Protein AF-K1T7Z0-F1 (afdb_monomer)

Seq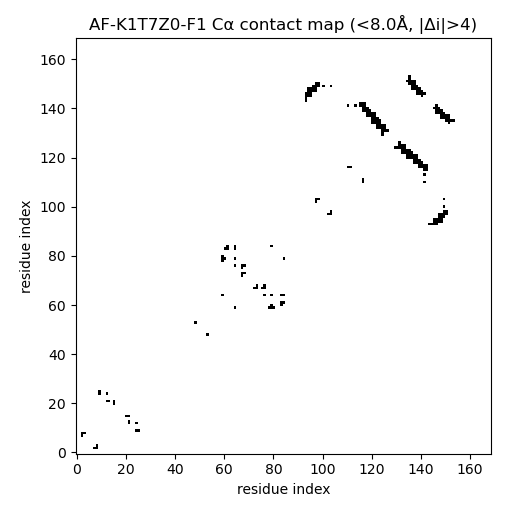uence (169 aa):
MEYGSLDNIYAHVEEISKKSIRESLIEHKDLADLSKTLATIKTDCELQLDYEQARAEGFYTPEAYTLCKRLEFKNLLGRFEKDAAANDSKIAESFRQIEDKKEFLQYLKKAQKQKEIGLWLITEPVDATTKKEELLGVALSVSDEETVFYALTHEKEPEGQLSLFAEAV

Solvent-accessible surface area (backbone atoms only — not comparable to full-atom values): 10659 Å² total; per-residue (Å²): 128,96,48,90,45,75,70,47,42,65,74,46,38,84,76,46,86,50,65,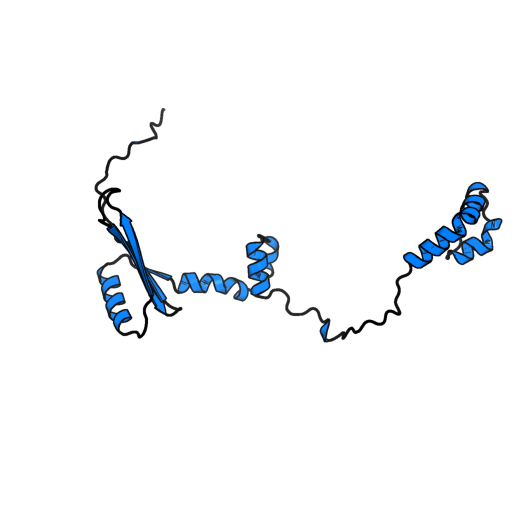72,58,37,53,50,51,63,75,42,41,70,57,52,54,50,49,50,56,71,70,48,81,80,83,85,65,95,68,97,73,57,70,80,79,65,55,92,69,79,81,63,41,53,69,55,49,54,51,35,59,77,69,62,40,66,82,60,58,76,72,42,56,72,72,54,60,44,67,65,48,55,62,61,71,22,48,43,81,43,81,52,68,68,58,49,55,52,48,53,62,57,52,69,76,48,97,65,73,49,78,45,77,43,65,45,70,76,42,102,86,48,97,48,67,42,73,46,27,41,38,41,28,54,62,99,64,36,33,42,34,36,61,52,83,70,83,69,73,85,78,68,83,78,75,88,70,82,81,87,128

InterPro domains:
  IPR020045 DNA polymerase I-like, H3TH domain [PF01367] (2-58)
  IPR036279 5'-3' exonuclease, C-terminal domain superfamily [SSF47807] (2-81)

Foldseek 3Di:
DVQPDLVSCVVCLVVPPDPVVSVVCVVCVVVVVVVCVVPDDDPPDPDPDDVVVVDDDDPQDLVVLVVCVVVVVVVCNVVHDPVSVCVVVQVVQQEDEDADPVVVVVVVVVLVVAPDKDKDWDWDDPDPPDPDIDTQWMWIDRPPRHIYIYGDDDPPPPPDDPPPDPDDD

pLDDT: mean 76.75, std 14.97, range [34.03, 94.06]

Radius of gyration: 37.67 Å; Cα contacts (8 Å, |Δi|>4): 129; chains: 1; bounding box: 70×57×94 Å

Nearest PDB structures (foldseek):
  7r0t-assembly1_A  TM=6.408E-01  e=7.835E-03  Thermus phage TSP4
  8efk-assembly1_A  TM=6.252E-01  e=2.498E-02  Lates calcarifer
  8ef9-assembly1_A  TM=6.415E-01  e=3.677E-02  Lates calcarifer
  9cay-assembly1_A  TM=6.518E-01  e=8.497E-02  Plasmodium falciparum 3D7
  8efc-assembly1_A  TM=6.235E-01  e=1.618E-01  Lates calcarifer

Organism: NCBI:txid408170

Mean predicted aligned error: 17.25 Å

Structure (mmCIF, N/CA/C/O backbone):
data_AF-K1T7Z0-F1
#
_entry.id   AF-K1T7Z0-F1
#
loop_
_atom_site.group_PDB
_atom_site.id
_atom_site.type_symbol
_atom_site.label_atom_id
_atom_site.label_alt_id
_atom_site.label_comp_id
_atom_site.label_asym_id
_atom_site.label_entity_id
_atom_site.label_seq_id
_atom_site.pdbx_PDB_ins_code
_atom_site.Cartn_x
_atom_site.Cartn_y
_atom_site.Cartn_z
_atom_site.occupancy
_atom_site.B_iso_or_equiv
_atom_site.auth_seq_id
_atom_site.auth_comp_id
_atom_site.auth_asym_id
_atom_site.auth_atom_id
_atom_site.pdbx_PDB_model_num
ATOM 1 N N . MET A 1 1 ? -12.035 -2.365 46.404 1.00 49.84 1 MET A N 1
ATOM 2 C CA . MET A 1 1 ? -13.320 -2.400 45.676 1.00 49.84 1 MET A CA 1
ATOM 3 C C . MET A 1 1 ? -14.349 -2.986 46.630 1.00 49.84 1 MET A C 1
ATOM 5 O O . MET A 1 1 ? -14.379 -4.197 46.764 1.00 49.84 1 MET A O 1
ATOM 9 N N . GLU A 1 2 ? -15.091 -2.159 47.372 1.00 64.00 2 GLU A N 1
ATOM 10 C CA . GLU A 1 2 ? -15.961 -2.642 48.469 1.00 64.00 2 GLU A CA 1
ATOM 11 C C . GLU A 1 2 ? -17.268 -3.291 47.991 1.00 64.00 2 GLU A C 1
ATOM 13 O O . GLU A 1 2 ? -17.796 -4.143 48.690 1.00 64.00 2 GLU A O 1
ATOM 18 N N . TYR A 1 3 ? -17.754 -2.969 46.784 1.00 68.94 3 TYR A N 1
ATOM 19 C CA . TYR A 1 3 ? -19.088 -3.404 46.344 1.00 68.94 3 TYR A CA 1
ATOM 20 C C . TYR A 1 3 ? -19.119 -4.211 45.036 1.00 68.94 3 TYR A C 1
ATOM 22 O O . TYR A 1 3 ? -20.147 -4.786 44.730 1.00 68.94 3 TYR A O 1
ATOM 30 N N . GLY A 1 4 ? -18.024 -4.352 44.283 1.00 75.69 4 GLY A N 1
ATOM 31 C CA . GLY A 1 4 ? -17.881 -5.350 43.199 1.00 75.69 4 GLY A CA 1
ATOM 32 C C . GLY A 1 4 ? -18.734 -5.184 41.922 1.00 75.69 4 GLY A C 1
ATOM 33 O O . GLY A 1 4 ? -18.216 -5.424 40.835 1.00 75.69 4 GLY A O 1
ATOM 34 N N . SER A 1 5 ? -19.996 -4.758 42.004 1.00 82.00 5 SER A N 1
ATOM 35 C CA . SER A 1 5 ? -20.899 -4.541 40.866 1.00 82.00 5 SER A CA 1
ATOM 36 C C . SER A 1 5 ? -21.811 -3.335 41.096 1.00 82.00 5 SER A C 1
ATOM 38 O O . SER A 1 5 ? -22.063 -2.941 42.235 1.00 82.00 5 SER A O 1
ATOM 40 N N . LEU A 1 6 ? -22.329 -2.758 40.006 1.00 84.00 6 LEU A N 1
ATOM 41 C CA . LEU A 1 6 ? -23.270 -1.635 40.075 1.00 84.00 6 LEU A CA 1
ATOM 42 C C . LEU A 1 6 ? -24.533 -2.005 40.872 1.00 84.00 6 LEU A C 1
ATOM 44 O O . LEU A 1 6 ? -24.996 -1.233 41.704 1.00 84.00 6 LEU A O 1
ATOM 48 N N . ASP A 1 7 ? -25.026 -3.230 40.689 1.00 83.69 7 ASP A N 1
ATOM 49 C CA . ASP A 1 7 ? -26.237 -3.718 41.354 1.00 83.69 7 ASP A CA 1
ATOM 50 C C . ASP A 1 7 ? -26.025 -3.848 42.873 1.00 83.69 7 ASP A C 1
ATOM 52 O O . ASP A 1 7 ? -26.903 -3.510 43.666 1.00 83.69 7 ASP A O 1
ATOM 56 N N . ASN A 1 8 ? -24.828 -4.266 43.295 1.00 85.50 8 ASN A N 1
ATOM 57 C CA . ASN A 1 8 ? -24.493 -4.412 44.708 1.00 85.50 8 ASN A CA 1
ATOM 58 C C . ASN A 1 8 ? -24.217 -3.063 45.401 1.00 85.50 8 ASN A C 1
ATOM 60 O O . ASN A 1 8 ? -24.501 -2.924 46.591 1.00 85.50 8 ASN A O 1
ATOM 64 N N . ILE A 1 9 ? -23.733 -2.056 44.659 1.00 86.88 9 ILE A N 1
ATOM 65 C CA . ILE A 1 9 ? -23.650 -0.662 45.134 1.00 86.88 9 ILE A CA 1
ATOM 66 C C . ILE A 1 9 ? -25.051 -0.133 45.446 1.00 86.88 9 ILE A C 1
ATOM 68 O O . ILE A 1 9 ? -25.254 0.477 46.493 1.00 86.88 9 ILE A O 1
ATOM 72 N N . TYR A 1 10 ? -26.023 -0.387 44.567 1.00 85.56 10 TYR A N 1
ATOM 73 C CA . TYR A 1 10 ? -27.402 0.040 44.795 1.00 85.56 10 TYR A CA 1
ATOM 74 C C . TYR A 1 10 ? -28.100 -0.741 45.916 1.00 85.56 10 TYR A C 1
ATOM 76 O O . TYR A 1 10 ? -28.915 -0.156 46.625 1.00 85.56 10 TYR A O 1
ATOM 84 N N . ALA A 1 11 ? -27.759 -2.018 46.125 1.00 85.75 11 ALA A N 1
ATOM 85 C CA . ALA A 1 11 ? -28.293 -2.827 47.225 1.00 85.75 11 ALA A CA 1
ATOM 86 C C . ALA A 1 11 ? -27.844 -2.342 48.619 1.00 85.75 11 ALA A C 1
ATOM 88 O O . ALA A 1 11 ? -28.620 -2.429 49.565 1.00 85.75 11 ALA A O 1
ATOM 89 N N . HIS A 1 12 ? -26.630 -1.789 48.735 1.00 86.19 12 HIS A N 1
ATOM 90 C CA . HIS A 1 12 ? -26.052 -1.289 49.995 1.00 86.19 12 HIS A CA 1
ATOM 91 C C . HIS A 1 12 ? -25.912 0.241 50.011 1.00 86.19 12 HIS A C 1
ATOM 93 O O . HIS A 1 12 ? -25.125 0.804 50.772 1.00 86.19 12 HIS A O 1
ATOM 99 N N . VAL A 1 13 ? -26.671 0.947 49.165 1.00 83.31 13 VAL A N 1
ATOM 100 C CA . VAL A 1 13 ? -26.522 2.399 48.974 1.00 83.31 13 VAL A CA 1
ATOM 101 C C . VAL A 1 13 ? -26.761 3.191 50.269 1.00 83.31 13 VAL A C 1
ATOM 103 O O . VAL A 1 13 ? -26.201 4.272 50.451 1.00 83.31 13 VAL A O 1
ATOM 106 N N . GLU A 1 14 ? -27.552 2.645 51.199 1.00 83.94 14 GLU A N 1
ATOM 107 C CA . GLU A 1 14 ? -27.817 3.247 52.510 1.00 83.94 14 GLU A CA 1
ATOM 108 C C . GLU A 1 14 ? -26.624 3.164 53.474 1.00 83.94 14 GLU A C 1
ATOM 110 O O . GLU A 1 14 ? -26.421 4.094 54.260 1.00 83.94 14 GLU A O 1
ATOM 115 N N . GLU A 1 15 ? -25.784 2.132 53.353 1.00 84.31 15 GLU A N 1
ATOM 116 C CA . GLU A 1 15 ? -24.588 1.902 54.181 1.00 84.31 15 GLU A CA 1
ATOM 117 C C . GLU A 1 15 ? -23.422 2.839 53.809 1.00 84.31 15 GLU A C 1
ATOM 119 O O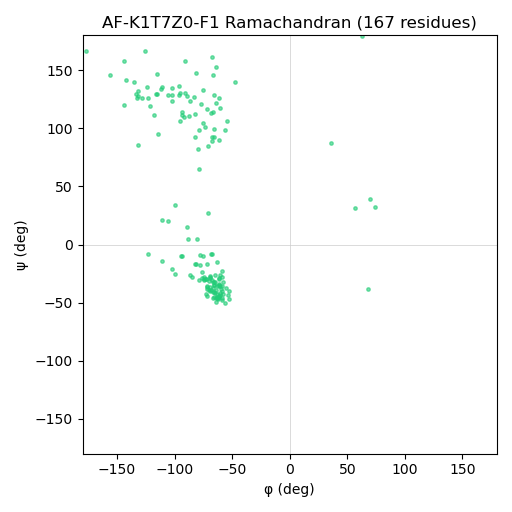 . GLU A 1 15 ? -22.434 2.960 54.538 1.00 84.31 15 GLU A O 1
ATOM 124 N N . ILE A 1 16 ? -23.551 3.576 52.698 1.00 84.00 16 ILE A N 1
ATOM 125 C CA . ILE A 1 16 ? -22.564 4.558 52.249 1.00 84.00 16 ILE A CA 1
ATOM 126 C C . ILE A 1 16 ? -22.504 5.730 53.240 1.00 84.00 16 ILE A C 1
ATOM 128 O O . ILE A 1 16 ? -23.429 6.536 53.374 1.00 84.00 16 ILE A O 1
ATOM 132 N N . SER A 1 17 ? -21.355 5.866 53.906 1.00 82.25 17 SER A N 1
ATOM 133 C CA . SER A 1 17 ? -21.118 6.838 54.985 1.00 82.25 17 SER A CA 1
ATOM 134 C C . SER A 1 17 ? -21.267 8.309 54.566 1.00 82.25 17 SER A C 1
ATOM 136 O O . SER A 1 17 ? -21.643 9.156 55.379 1.00 82.25 17 SER A O 1
ATOM 138 N N . LYS A 1 18 ? -21.004 8.643 53.295 1.00 88.44 18 LYS A N 1
ATOM 139 C CA . LYS A 1 18 ? -21.091 10.016 52.770 1.00 88.44 18 LYS A CA 1
ATOM 140 C C . LYS A 1 18 ? -22.461 10.297 52.149 1.00 88.44 18 LYS A C 1
ATOM 142 O O . LYS A 1 18 ? -22.756 9.833 51.049 1.00 88.44 18 LYS A O 1
ATOM 147 N N . LYS A 1 19 ? -23.245 11.166 52.799 1.00 87.81 19 LYS A N 1
ATOM 148 C CA . LYS A 1 19 ? -24.595 11.573 52.360 1.00 87.81 19 LYS A CA 1
ATOM 149 C C . LYS A 1 19 ? 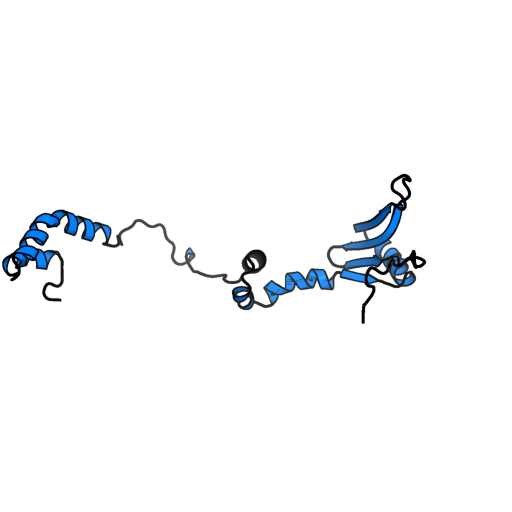-24.655 12.078 50.908 1.00 87.81 19 LYS A C 1
ATOM 151 O O . LYS A 1 19 ? -25.492 11.603 50.155 1.00 87.81 19 LYS A O 1
ATOM 156 N N . SER A 1 20 ? -23.736 12.961 50.509 1.00 87.94 20 SER A N 1
ATOM 157 C CA . SER A 1 20 ? -23.688 13.516 49.143 1.00 87.94 20 SER A CA 1
ATOM 158 C C . SER A 1 20 ? -23.470 12.447 48.061 1.00 87.94 20 SER A C 1
ATOM 160 O O . SER A 1 20 ? -24.034 12.557 46.978 1.00 87.94 20 SER A O 1
ATOM 162 N N . ILE A 1 21 ? -22.694 11.397 48.354 1.00 85.06 21 ILE A N 1
ATOM 163 C CA . ILE A 1 21 ? -22.451 10.302 47.402 1.00 85.06 21 ILE A CA 1
ATOM 164 C C . ILE A 1 21 ? -23.704 9.436 47.271 1.00 85.06 21 ILE A C 1
ATOM 166 O O . ILE A 1 21 ? -24.091 9.087 46.161 1.00 85.06 21 ILE A O 1
ATOM 170 N N . ARG A 1 22 ? -24.366 9.129 48.393 1.00 86.94 22 ARG A N 1
ATOM 171 C CA . ARG A 1 22 ? -25.626 8.378 48.403 1.00 86.94 22 ARG A CA 1
ATOM 172 C C . ARG A 1 22 ? -26.719 9.087 47.598 1.00 86.94 22 ARG A C 1
ATOM 174 O O . ARG A 1 22 ? -27.349 8.451 46.765 1.00 86.94 22 ARG A O 1
ATOM 181 N N . GLU A 1 23 ? -26.914 10.388 47.812 1.00 88.81 23 GLU A N 1
ATOM 182 C CA . GLU A 1 23 ? -27.911 11.182 47.075 1.00 88.81 23 GLU A CA 1
ATOM 183 C C . GLU A 1 23 ? -27.618 11.204 45.568 1.00 88.81 23 GLU A C 1
ATOM 185 O O . GLU A 1 23 ? -28.509 10.915 44.777 1.00 88.81 23 GLU A O 1
ATOM 190 N N . SER A 1 24 ? -26.359 11.427 45.175 1.00 89.44 24 SER A N 1
ATOM 191 C CA . SER A 1 24 ? -25.953 11.433 43.763 1.00 89.44 24 SER A CA 1
ATOM 192 C C . SER A 1 24 ? -26.122 10.069 43.080 1.00 89.44 24 SER A C 1
ATOM 194 O O . SER A 1 24 ? -26.569 10.002 41.936 1.00 89.44 24 SER A O 1
ATOM 196 N N . LEU A 1 25 ? -25.813 8.968 43.777 1.00 86.56 25 LEU A N 1
ATOM 197 C CA . LEU A 1 25 ? -26.025 7.617 43.248 1.00 86.56 25 LEU A CA 1
ATOM 198 C C . LEU A 1 25 ? -27.509 7.338 43.005 1.00 86.56 25 LEU A C 1
ATOM 200 O O . LEU A 1 25 ? -27.852 6.771 41.969 1.00 86.56 25 LEU A O 1
ATOM 204 N N . ILE A 1 26 ? -28.372 7.745 43.939 1.00 87.12 26 ILE A N 1
ATOM 205 C CA . ILE A 1 26 ? -29.826 7.585 43.827 1.00 87.12 26 ILE A CA 1
ATOM 206 C C . ILE A 1 26 ? -30.373 8.439 42.676 1.00 87.12 26 ILE A C 1
ATOM 208 O O . ILE A 1 26 ? -31.148 7.935 41.868 1.00 87.12 26 ILE A O 1
ATOM 212 N N . GLU A 1 27 ? -29.946 9.699 42.570 1.00 92.62 27 GLU A N 1
ATOM 213 C CA . GLU A 1 27 ? -30.404 10.639 41.538 1.00 92.62 27 GLU A CA 1
ATOM 214 C C . GLU A 1 27 ? -29.983 10.221 40.119 1.00 92.62 27 GLU A C 1
ATOM 216 O O . GLU A 1 27 ? -30.734 10.417 39.165 1.00 92.62 27 GLU A O 1
ATOM 221 N N . HIS A 1 28 ? -28.804 9.614 39.960 1.00 91.12 28 HIS A N 1
ATOM 222 C CA . HIS A 1 28 ? -28.253 9.241 38.651 1.00 91.12 28 HIS A CA 1
ATOM 223 C C . HIS A 1 28 ? -28.323 7.743 38.346 1.00 91.12 28 HIS A C 1
ATOM 225 O O . HIS A 1 28 ? -27.591 7.258 37.480 1.00 91.12 28 HIS A O 1
ATOM 231 N N . LYS A 1 29 ? -29.200 7.003 39.029 1.00 88.81 29 LYS A N 1
ATOM 232 C CA . LYS A 1 29 ? -29.339 5.556 38.837 1.00 88.81 29 LYS A CA 1
ATOM 233 C C . LYS A 1 29 ? -29.635 5.166 37.391 1.00 88.81 29 LYS A C 1
ATOM 235 O O . LYS A 1 29 ? -28.894 4.373 36.817 1.00 88.81 29 LYS A O 1
ATOM 240 N N . ASP A 1 30 ? -30.630 5.796 36.776 1.00 90.19 30 ASP A N 1
ATOM 241 C CA . ASP A 1 30 ? -31.024 5.491 35.395 1.00 90.19 30 ASP A CA 1
ATOM 242 C C . ASP A 1 30 ? -29.881 5.757 34.399 1.00 90.19 30 ASP A C 1
ATOM 244 O O . ASP A 1 30 ? -29.681 5.017 33.435 1.00 90.19 30 ASP A O 1
ATOM 248 N N . LEU A 1 31 ? -29.083 6.798 34.658 1.00 91.50 31 LEU A N 1
ATOM 249 C CA . LEU A 1 31 ? -27.916 7.133 33.844 1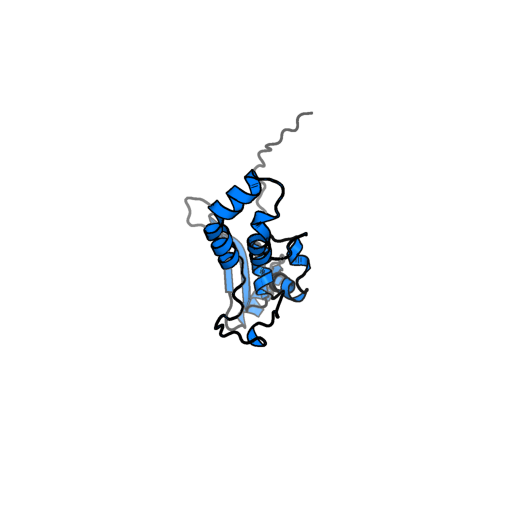.00 91.50 31 LEU A CA 1
ATOM 250 C C . LEU A 1 31 ? -26.795 6.101 34.017 1.00 91.50 31 LEU A C 1
ATOM 252 O O . LEU A 1 31 ? -26.135 5.740 33.042 1.00 91.50 31 LEU A O 1
ATOM 256 N N . ALA A 1 32 ? -26.582 5.612 35.239 1.00 89.25 32 ALA A N 1
ATOM 257 C CA . ALA A 1 32 ? -25.612 4.562 35.519 1.00 89.25 32 ALA A CA 1
ATOM 258 C C . ALA A 1 32 ? -26.014 3.231 34.857 1.00 89.25 32 ALA A C 1
ATOM 260 O O . ALA A 1 32 ? -25.161 2.570 34.259 1.00 89.25 32 ALA A O 1
ATOM 261 N N . ASP A 1 33 ? -27.301 2.882 34.878 1.00 90.00 33 ASP A N 1
ATOM 262 C CA . ASP A 1 33 ? -27.841 1.680 34.231 1.00 90.00 33 ASP A CA 1
ATOM 263 C C . ASP A 1 33 ? -27.738 1.758 32.695 1.00 90.00 33 ASP A C 1
ATOM 265 O O . ASP A 1 33 ? -27.322 0.798 32.032 1.00 90.00 33 ASP A O 1
ATOM 269 N N . LEU A 1 34 ? -28.025 2.927 32.112 1.00 92.25 34 LEU A N 1
ATOM 270 C CA . LEU A 1 34 ? -27.812 3.178 30.684 1.00 92.25 34 LEU A CA 1
ATOM 271 C C . LEU A 1 34 ? -26.326 3.092 30.313 1.00 92.25 34 LEU A C 1
ATOM 273 O O . LEU A 1 34 ? -25.969 2.446 29.327 1.00 92.25 34 LEU A O 1
ATOM 277 N N . SER A 1 35 ? -25.452 3.704 31.113 1.00 92.69 35 SER A N 1
ATOM 278 C CA . SER A 1 35 ? -24.000 3.663 30.911 1.00 92.69 35 SER A CA 1
ATOM 279 C C . SER A 1 35 ? -23.466 2.227 30.965 1.00 92.69 35 SER A C 1
ATOM 281 O O . SER A 1 35 ? -22.696 1.820 30.093 1.00 92.69 35 SER A O 1
ATOM 283 N N . LYS A 1 36 ? -23.957 1.412 31.911 1.00 91.12 36 LYS A N 1
ATOM 284 C CA . LYS A 1 36 ? -23.666 -0.029 31.991 1.00 91.12 36 LYS A CA 1
ATOM 285 C C . LYS A 1 36 ? -24.094 -0.742 30.714 1.00 91.12 36 LYS A C 1
ATOM 287 O O . LYS A 1 36 ? -23.313 -1.511 30.164 1.00 91.12 36 LYS A O 1
ATOM 292 N N . THR A 1 37 ? -25.294 -0.462 30.214 1.00 91.81 37 THR A N 1
ATOM 293 C CA . THR A 1 37 ? -25.807 -1.080 28.983 1.00 91.81 37 THR A CA 1
ATOM 294 C C . THR A 1 37 ? -24.941 -0.734 27.770 1.00 91.81 37 THR A C 1
ATOM 296 O O . THR A 1 37 ? -24.564 -1.628 27.021 1.00 91.81 37 THR A O 1
ATOM 299 N N . LEU A 1 38 ? -24.567 0.536 27.598 1.00 93.38 38 LEU A N 1
ATOM 300 C CA . LEU A 1 38 ? -23.753 0.998 26.466 1.00 93.38 38 LEU A CA 1
ATOM 301 C C . LEU A 1 38 ? -22.308 0.489 26.510 1.00 93.38 38 LEU A C 1
ATOM 303 O O . LEU A 1 38 ? -21.724 0.193 25.471 1.00 93.38 38 LEU A O 1
ATOM 307 N N . ALA A 1 39 ? -21.726 0.398 27.705 1.00 93.31 39 ALA A N 1
ATOM 308 C CA . ALA A 1 39 ? -20.379 -0.127 27.891 1.00 93.31 39 ALA A CA 1
ATOM 309 C C . ALA A 1 39 ? -20.325 -1.663 27.829 1.00 93.31 39 ALA A C 1
ATOM 311 O O . ALA A 1 39 ? -19.246 -2.234 27.661 1.00 93.31 39 ALA A O 1
ATOM 312 N N . THR A 1 40 ? -21.466 -2.345 27.979 1.00 93.12 40 THR A N 1
ATOM 313 C CA . THR A 1 40 ? -21.526 -3.805 27.895 1.00 93.12 40 THR A CA 1
ATOM 314 C C . THR A 1 40 ? -21.343 -4.234 26.446 1.00 93.12 40 THR A C 1
ATOM 316 O O . THR A 1 40 ? -22.155 -3.934 25.574 1.00 93.12 40 THR A O 1
ATOM 319 N N . ILE A 1 41 ? -20.260 -4.967 26.189 1.00 94.06 41 ILE A N 1
ATOM 320 C CA . ILE A 1 41 ? -19.993 -5.541 24.872 1.00 94.06 41 ILE A CA 1
ATOM 321 C C . ILE A 1 41 ? -21.097 -6.548 24.552 1.00 94.06 41 ILE A C 1
ATOM 323 O O . ILE A 1 41 ? -21.287 -7.526 25.276 1.00 94.06 41 ILE A O 1
ATOM 327 N N . LYS A 1 42 ? -21.797 -6.326 23.439 1.00 90.56 42 LYS A N 1
ATOM 328 C CA . LYS A 1 42 ? -22.774 -7.273 22.910 1.00 90.56 42 LYS A CA 1
ATOM 329 C C . LYS A 1 42 ? -22.049 -8.448 22.245 1.00 90.56 42 LYS A C 1
ATOM 331 O O . LYS A 1 42 ? -21.496 -8.300 21.156 1.00 90.56 42 LYS A O 1
ATOM 336 N N . THR A 1 43 ? -22.017 -9.597 22.917 1.00 90.50 43 THR A N 1
ATOM 337 C CA . THR A 1 43 ? -21.319 -10.813 22.454 1.00 90.50 43 THR A CA 1
ATOM 338 C C . THR A 1 43 ? -22.219 -11.785 21.688 1.00 90.50 43 THR A C 1
ATOM 340 O O . THR A 1 43 ? -21.715 -12.713 21.064 1.00 90.50 43 THR A O 1
ATOM 343 N N . ASP A 1 44 ? -23.531 -11.564 21.693 1.00 88.56 44 ASP A N 1
ATOM 344 C CA . ASP A 1 44 ? -24.571 -12.382 21.056 1.00 88.56 44 ASP A CA 1
ATOM 345 C C . ASP A 1 44 ? -25.037 -11.797 19.708 1.00 88.56 44 ASP A C 1
ATOM 347 O O . ASP A 1 44 ? -26.205 -11.872 19.328 1.00 88.56 44 ASP A O 1
ATOM 351 N N . CYS A 1 45 ? -24.124 -11.165 18.973 1.00 86.44 45 CYS A N 1
ATOM 352 C CA . CYS A 1 45 ? -24.417 -10.622 17.652 1.00 86.44 45 CYS A CA 1
ATOM 353 C C . CYS A 1 45 ? -24.505 -11.739 16.602 1.00 86.44 45 CYS A C 1
ATOM 355 O O . CYS A 1 45 ? -23.601 -12.565 16.490 1.00 86.44 45 CYS A O 1
ATOM 357 N N . GLU A 1 46 ? -25.549 -11.713 15.770 1.00 87.75 46 GLU A N 1
ATOM 358 C CA . GLU A 1 46 ? -25.656 -12.560 14.578 1.00 87.75 46 GLU A CA 1
ATOM 359 C C . GLU A 1 46 ? -24.660 -12.079 13.509 1.00 87.75 46 GLU A C 1
ATOM 361 O O . GLU A 1 46 ? -24.980 -11.270 12.638 1.00 87.75 46 GLU A O 1
ATOM 366 N N . LEU A 1 47 ? -23.412 -12.539 13.609 1.00 83.75 47 LEU A N 1
ATOM 367 C CA . LEU A 1 47 ? -22.351 -12.257 12.647 1.00 83.75 47 LEU A CA 1
ATOM 368 C C . LEU A 1 47 ? -22.148 -13.468 11.737 1.00 83.75 47 LEU A C 1
ATOM 370 O O . LEU A 1 47 ? -21.842 -14.565 12.199 1.00 83.75 47 LEU A O 1
ATOM 374 N N . GLN A 1 48 ? -22.265 -13.257 10.428 1.00 84.81 48 GLN A N 1
ATOM 375 C CA . GLN A 1 48 ? -21.816 -14.230 9.435 1.00 84.81 48 GLN A CA 1
ATOM 376 C C . GLN A 1 48 ? -20.300 -14.093 9.276 1.00 84.81 48 GLN A C 1
ATOM 378 O O . GLN A 1 48 ? -19.822 -13.384 8.393 1.00 84.81 48 GLN A O 1
ATOM 383 N N . LEU A 1 49 ? -19.545 -14.716 10.181 1.00 82.12 49 LEU A N 1
ATOM 384 C CA . LEU A 1 49 ? -18.086 -14.720 10.150 1.00 82.12 49 LEU A CA 1
ATOM 385 C C . LEU A 1 49 ? -17.574 -16.156 10.076 1.00 82.12 49 LEU A C 1
ATOM 387 O O . LEU A 1 49 ? -17.819 -16.965 10.967 1.00 82.12 49 LEU A O 1
ATOM 391 N N . ASP A 1 50 ? -16.849 -16.451 9.003 1.00 87.44 50 ASP A N 1
ATOM 392 C CA . ASP A 1 50 ? -16.088 -17.684 8.857 1.00 87.44 50 ASP A CA 1
ATOM 393 C C . ASP A 1 50 ? -14.654 -17.427 9.336 1.00 87.44 50 ASP A C 1
ATOM 395 O O . ASP A 1 50 ? -13.920 -16.633 8.745 1.00 87.44 50 ASP A O 1
ATOM 399 N N . TYR A 1 51 ? -14.263 -18.076 10.434 1.00 85.12 51 TYR A N 1
ATOM 400 C CA . TYR A 1 51 ? -12.937 -17.914 11.030 1.00 85.12 51 TYR A CA 1
ATOM 401 C C . TYR A 1 51 ? -11.803 -18.339 10.096 1.00 85.12 51 TYR A C 1
ATOM 403 O O . TYR A 1 51 ? -10.717 -17.767 10.176 1.00 85.12 51 TYR A O 1
ATOM 411 N N . GLU A 1 52 ? -12.041 -19.305 9.207 1.00 86.44 52 GLU A N 1
ATOM 412 C CA . GLU A 1 52 ? -11.033 -19.742 8.241 1.00 86.44 52 GLU A CA 1
ATOM 413 C C . GLU A 1 52 ? -10.824 -18.679 7.157 1.00 86.44 52 GLU A C 1
ATOM 415 O O . GLU A 1 52 ? -9.690 -18.411 6.769 1.00 86.44 52 GLU A O 1
ATOM 420 N N . GLN A 1 53 ? -11.894 -17.997 6.737 1.00 83.69 53 GLN A N 1
ATOM 421 C CA . GLN A 1 53 ? -11.803 -16.872 5.796 1.00 83.69 53 GLN A CA 1
ATOM 422 C C . GLN A 1 53 ? -11.257 -15.596 6.445 1.00 83.69 53 GLN A C 1
ATOM 424 O O . GLN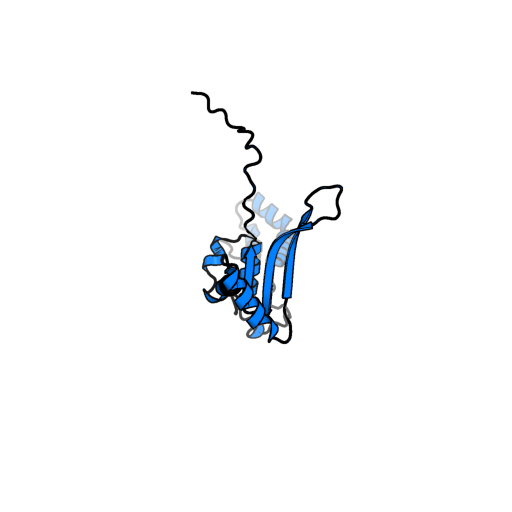 A 1 53 ? -10.654 -14.768 5.769 1.00 83.69 53 GLN A O 1
ATOM 429 N N . ALA A 1 54 ? -11.454 -15.427 7.752 1.00 86.56 54 ALA A N 1
ATOM 430 C CA . ALA A 1 54 ? -10.948 -14.286 8.510 1.00 86.56 54 ALA A CA 1
ATOM 431 C C . ALA A 1 54 ? -9.467 -14.425 8.910 1.00 86.56 54 ALA A C 1
ATOM 433 O O . ALA A 1 54 ? -8.948 -13.575 9.641 1.00 86.56 54 ALA A O 1
ATOM 434 N N . ARG A 1 55 ? -8.772 -15.483 8.467 1.00 88.31 55 ARG A N 1
ATOM 435 C CA . ARG A 1 55 ? -7.343 -15.650 8.733 1.00 88.31 55 ARG A CA 1
ATOM 436 C C . ARG A 1 55 ? -6.552 -14.506 8.118 1.00 88.31 55 ARG A C 1
ATOM 438 O O . ARG A 1 55 ? -6.641 -14.211 6.9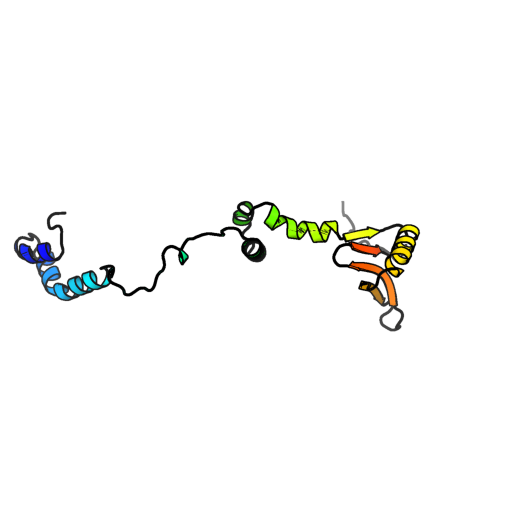30 1.00 88.31 55 ARG A O 1
ATOM 445 N N . ALA A 1 56 ? -5.752 -13.864 8.959 1.00 84.94 56 ALA A N 1
ATOM 446 C CA . ALA A 1 56 ? -4.894 -12.781 8.531 1.00 84.94 56 ALA A CA 1
ATOM 447 C C . ALA A 1 56 ? -3.610 -13.374 7.927 1.00 84.94 56 ALA A C 1
ATOM 449 O O . ALA A 1 56 ? -2.659 -13.693 8.641 1.00 84.94 56 ALA A O 1
ATOM 450 N N . GLU A 1 57 ? -3.622 -13.568 6.612 1.00 84.00 57 GLU A N 1
ATOM 451 C CA . GLU A 1 57 ? -2.523 -14.132 5.823 1.00 84.00 57 GLU A CA 1
ATOM 452 C C . GLU A 1 57 ? -2.145 -13.183 4.672 1.00 84.00 57 GLU A C 1
ATOM 454 O O . GLU A 1 57 ? -2.862 -12.229 4.370 1.00 84.00 57 GLU A O 1
ATOM 459 N N . GLY A 1 58 ? -0.996 -13.419 4.029 1.00 81.12 58 GLY A N 1
ATOM 460 C CA . GLY A 1 58 ? -0.580 -12.634 2.859 1.00 81.12 58 GLY A CA 1
ATOM 461 C C . GLY A 1 58 ? -0.091 -11.219 3.181 1.00 81.12 58 GLY A C 1
ATOM 462 O O . GLY A 1 58 ? -0.272 -10.298 2.391 1.00 81.12 58 GLY A O 1
ATOM 463 N N . PHE A 1 59 ? 0.532 -11.011 4.341 1.00 78.81 59 PHE A N 1
ATOM 464 C CA . PHE A 1 59 ? 1.213 -9.748 4.616 1.00 78.81 59 PHE A CA 1
ATOM 465 C C . PHE A 1 59 ? 2.431 -9.585 3.699 1.00 78.81 59 PHE A C 1
ATOM 467 O O . PHE A 1 59 ? 3.120 -10.554 3.400 1.00 78.81 59 PHE A O 1
ATOM 474 N N . TYR A 1 60 ? 2.725 -8.343 3.311 1.00 84.06 60 TYR A N 1
ATOM 475 C CA . TYR A 1 60 ? 3.903 -7.982 2.513 1.00 84.06 60 TYR A CA 1
ATOM 476 C C . TYR A 1 60 ? 3.893 -8.453 1.049 1.00 84.06 60 TYR A C 1
ATOM 478 O O . TYR A 1 60 ? 4.931 -8.809 0.495 1.00 84.06 60 TYR A O 1
ATOM 486 N N . THR A 1 61 ? 2.732 -8.390 0.393 1.00 85.81 61 THR A N 1
ATOM 487 C CA . THR A 1 61 ? 2.628 -8.641 -1.051 1.00 85.81 61 THR A CA 1
ATOM 488 C C . THR A 1 61 ? 3.326 -7.556 -1.891 1.00 85.81 61 THR A C 1
ATOM 490 O O . THR A 1 61 ? 3.538 -6.433 -1.407 1.00 85.81 61 THR A O 1
ATOM 493 N N . PRO A 1 62 ? 3.650 -7.831 -3.170 1.00 83.38 62 PRO A N 1
ATOM 494 C CA . PRO A 1 62 ? 4.184 -6.824 -4.089 1.00 83.38 62 PRO A CA 1
ATOM 495 C C . PRO A 1 62 ? 3.287 -5.584 -4.225 1.00 83.38 62 PRO A C 1
ATOM 497 O O . PRO A 1 62 ? 3.784 -4.459 -4.257 1.00 83.38 62 PRO A O 1
ATOM 500 N N . GLU A 1 63 ? 1.964 -5.753 -4.227 1.00 83.94 63 GLU A N 1
ATOM 501 C CA . GLU A 1 63 ? 1.001 -4.646 -4.311 1.00 83.94 63 GLU A CA 1
ATOM 502 C C . GLU A 1 63 ? 1.077 -3.749 -3.071 1.00 83.94 63 GLU A C 1
ATOM 504 O O . GLU A 1 63 ? 1.076 -2.516 -3.171 1.00 83.94 63 GLU A O 1
ATOM 509 N N . ALA A 1 64 ? 1.199 -4.362 -1.890 1.00 87.31 64 ALA A N 1
ATOM 510 C CA . ALA A 1 64 ? 1.388 -3.641 -0.641 1.00 87.31 64 ALA A CA 1
ATOM 511 C C . ALA A 1 64 ? 2.742 -2.906 -0.611 1.00 87.31 64 ALA A C 1
ATOM 513 O O . ALA A 1 64 ? 2.808 -1.787 -0.090 1.00 87.31 64 ALA A O 1
ATOM 514 N N . TYR A 1 65 ? 3.795 -3.470 -1.215 1.00 86.38 65 TYR A N 1
ATOM 515 C CA . TYR A 1 65 ? 5.101 -2.813 -1.345 1.00 86.38 65 TYR A CA 1
ATOM 516 C C . TYR A 1 65 ? 5.000 -1.553 -2.206 1.00 86.38 65 TYR A C 1
ATOM 518 O O . TYR A 1 65 ? 5.417 -0.474 -1.776 1.00 86.38 65 TYR A O 1
ATOM 526 N N . THR A 1 66 ? 4.381 -1.655 -3.386 1.00 85.12 66 THR A N 1
ATOM 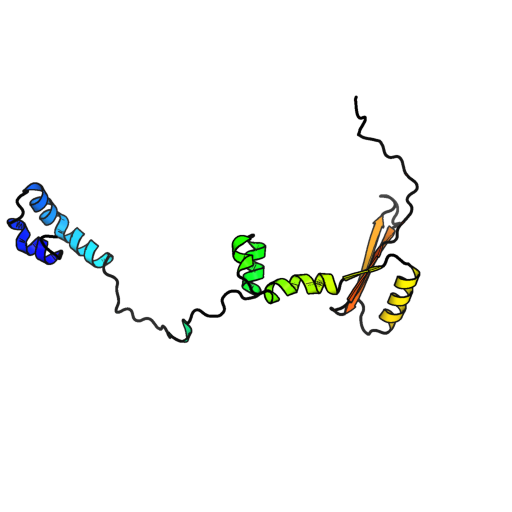527 C CA . THR A 1 66 ? 4.163 -0.511 -4.283 1.00 85.12 66 THR A CA 1
ATOM 528 C C . THR A 1 66 ? 3.368 0.595 -3.593 1.00 85.12 66 THR A C 1
ATOM 530 O O . THR A 1 66 ? 3.724 1.773 -3.699 1.00 85.12 66 THR A O 1
ATOM 533 N N . LEU A 1 67 ? 2.326 0.237 -2.836 1.00 87.69 67 LEU A N 1
ATOM 534 C CA . LEU A 1 67 ? 1.541 1.205 -2.075 1.00 87.69 67 LEU A CA 1
ATOM 535 C C . LEU A 1 67 ? 2.379 1.885 -0.983 1.00 87.69 67 LEU A C 1
ATOM 537 O O . LEU A 1 67 ? 2.360 3.111 -0.881 1.00 87.69 67 LEU A O 1
ATOM 541 N N . CYS A 1 68 ? 3.151 1.120 -0.209 1.00 87.81 68 CYS A N 1
ATOM 542 C CA . CYS A 1 68 ? 4.027 1.663 0.833 1.00 87.81 68 CYS A CA 1
ATOM 543 C C . CYS A 1 68 ? 5.128 2.562 0.257 1.00 87.81 68 CYS A C 1
ATOM 545 O O . CYS A 1 68 ? 5.475 3.568 0.876 1.00 87.81 68 CYS A O 1
ATOM 547 N N . LYS A 1 69 ? 5.653 2.233 -0.930 1.00 84.62 69 LYS A N 1
ATOM 548 C CA . LYS A 1 69 ? 6.648 3.043 -1.645 1.00 84.62 69 LYS A CA 1
ATOM 549 C C . LYS A 1 69 ? 6.037 4.367 -2.095 1.00 84.62 69 LYS A C 1
ATOM 551 O O . LYS A 1 69 ? 6.624 5.415 -1.843 1.00 84.62 69 LYS A O 1
ATOM 556 N N . ARG A 1 70 ? 4.833 4.334 -2.679 1.00 86.19 70 ARG A N 1
ATOM 557 C CA . ARG A 1 70 ? 4.086 5.536 -3.092 1.00 86.19 70 ARG A CA 1
ATOM 558 C C . ARG A 1 70 ? 3.737 6.449 -1.915 1.00 86.19 70 ARG A C 1
ATOM 560 O O . ARG A 1 70 ? 3.702 7.660 -2.081 1.00 86.19 70 ARG A O 1
ATOM 567 N N . LEU A 1 71 ? 3.466 5.869 -0.748 1.00 91.38 71 LEU A N 1
ATOM 568 C CA . LEU A 1 71 ? 3.152 6.600 0.485 1.00 91.38 71 LEU A CA 1
ATOM 569 C C . LEU A 1 71 ? 4.396 6.975 1.311 1.00 91.38 71 LEU A C 1
ATOM 571 O O . LEU A 1 71 ? 4.260 7.488 2.417 1.00 91.38 71 LEU A O 1
ATOM 575 N N . GLU A 1 72 ? 5.600 6.709 0.799 1.00 86.19 72 GLU A N 1
ATOM 576 C CA . GLU A 1 72 ? 6.881 6.996 1.456 1.00 86.19 72 GLU A CA 1
ATOM 577 C C . GLU A 1 72 ? 7.067 6.369 2.851 1.00 86.19 72 GLU A C 1
ATOM 579 O O . GLU A 1 72 ? 7.798 6.886 3.702 1.00 86.19 72 GLU A O 1
ATOM 584 N N . PHE A 1 73 ? 6.478 5.200 3.104 1.00 90.69 73 PHE A N 1
ATOM 585 C CA . PHE A 1 73 ? 6.646 4.474 4.368 1.00 90.69 73 PHE A CA 1
ATOM 586 C C . PHE A 1 73 ? 7.979 3.718 4.431 1.00 90.69 73 PHE A C 1
ATOM 588 O O . PHE A 1 73 ? 8.029 2.492 4.523 1.00 90.69 73 PHE A O 1
ATOM 595 N N . LYS A 1 74 ? 9.084 4.468 4.429 1.00 82.69 74 LYS A N 1
ATOM 596 C CA . LYS A 1 74 ? 10.470 3.973 4.324 1.00 82.69 74 LYS A CA 1
ATOM 597 C C . LYS A 1 74 ? 10.827 2.895 5.356 1.00 82.69 74 LYS A C 1
ATOM 599 O O . LYS A 1 74 ? 11.457 1.905 5.006 1.00 82.69 74 LYS A O 1
ATOM 604 N N . ASN A 1 75 ? 10.367 3.040 6.601 1.00 85.38 75 ASN A N 1
ATOM 605 C CA . ASN A 1 75 ? 10.620 2.060 7.668 1.00 85.38 75 ASN A CA 1
ATOM 606 C C . ASN A 1 75 ? 9.886 0.728 7.454 1.00 85.38 75 ASN A C 1
ATOM 608 O O . ASN A 1 75 ? 10.332 -0.309 7.943 1.00 85.38 75 ASN A O 1
ATOM 612 N N . LEU A 1 76 ? 8.750 0.754 6.752 1.00 83.25 76 LEU A N 1
ATOM 613 C CA . LEU A 1 76 ? 7.930 -0.429 6.512 1.00 83.25 76 LEU A CA 1
ATOM 614 C C . LEU A 1 76 ? 8.428 -1.222 5.299 1.00 83.25 76 LEU A C 1
ATOM 616 O O . LEU A 1 76 ? 8.307 -2.443 5.294 1.00 83.25 76 LEU A O 1
ATOM 620 N N . LEU A 1 77 ? 9.060 -0.551 4.326 1.00 82.31 77 LEU A N 1
ATOM 621 C CA . LEU A 1 77 ? 9.642 -1.185 3.136 1.00 82.31 77 LEU A CA 1
ATOM 622 C C . LEU A 1 77 ? 10.685 -2.257 3.481 1.00 82.31 77 LEU A C 1
ATOM 624 O O . LEU A 1 77 ? 10.765 -3.266 2.791 1.00 82.31 77 LEU A O 1
ATOM 628 N N . GLY A 1 78 ? 11.429 -2.086 4.579 1.00 80.19 78 GLY A N 1
ATOM 629 C CA . GLY A 1 78 ? 12.419 -3.067 5.036 1.00 80.19 78 GLY A CA 1
ATOM 630 C C . GLY A 1 78 ? 11.834 -4.390 5.544 1.00 80.19 78 GLY A C 1
ATOM 631 O O . GLY A 1 78 ? 12.597 -5.309 5.826 1.00 80.19 78 GLY A O 1
ATOM 632 N N . ARG A 1 79 ? 10.505 -4.496 5.688 1.00 82.94 79 ARG A N 1
ATOM 633 C CA . ARG A 1 79 ? 9.820 -5.732 6.105 1.00 82.94 79 ARG A CA 1
ATOM 634 C C . ARG A 1 79 ? 9.338 -6.593 4.938 1.00 82.94 79 ARG A C 1
ATOM 636 O O . ARG A 1 79 ? 8.898 -7.711 5.177 1.00 82.94 79 ARG A O 1
ATOM 643 N N . PHE A 1 80 ? 9.391 -6.076 3.713 1.00 85.00 80 PHE A N 1
ATOM 644 C CA . PHE A 1 80 ? 8.984 -6.817 2.525 1.00 85.00 80 PHE A CA 1
ATOM 645 C C . PHE A 1 80 ? 10.102 -7.750 2.057 1.00 85.00 80 PHE A C 1
ATOM 647 O O . PHE A 1 80 ? 11.287 -7.448 2.217 1.00 85.00 80 PHE A O 1
ATOM 654 N N . GLU A 1 81 ? 9.723 -8.890 1.482 1.00 72.31 81 GLU A N 1
ATOM 655 C CA . GLU A 1 81 ? 10.679 -9.841 0.917 1.00 72.31 81 GLU A CA 1
ATOM 656 C C . GLU A 1 81 ? 11.436 -9.228 -0.269 1.00 72.31 81 GLU A C 1
ATOM 658 O O . GLU A 1 81 ? 10.937 -8.342 -0.968 1.00 72.31 81 GLU A O 1
ATOM 663 N N . LYS A 1 82 ? 12.661 -9.709 -0.510 1.00 64.25 82 LYS A N 1
ATOM 664 C CA . LYS A 1 82 ? 13.544 -9.177 -1.563 1.00 64.25 82 LYS A CA 1
ATOM 665 C C . LYS A 1 82 ? 12.922 -9.261 -2.960 1.00 64.25 82 LYS A C 1
ATOM 667 O O . LYS A 1 82 ? 13.194 -8.396 -3.788 1.00 64.25 82 LYS A O 1
ATOM 672 N N . ASP A 1 83 ? 12.043 -10.231 -3.189 1.00 61.72 83 ASP A N 1
ATOM 673 C CA . ASP A 1 83 ? 11.374 -10.428 -4.475 1.00 61.72 83 ASP A CA 1
ATOM 674 C C . ASP A 1 83 ? 10.366 -9.307 -4.788 1.00 61.72 83 ASP A C 1
ATOM 676 O O . ASP A 1 83 ? 10.195 -8.941 -5.950 1.00 61.72 83 ASP A O 1
ATOM 680 N N . ALA A 1 84 ? 9.771 -8.669 -3.769 1.00 60.16 84 ALA A N 1
ATOM 681 C CA . ALA A 1 84 ? 8.888 -7.513 -3.960 1.00 60.16 84 ALA A CA 1
ATOM 682 C C . ALA A 1 84 ? 9.653 -6.263 -4.442 1.00 60.16 84 ALA A C 1
ATOM 684 O O . ALA A 1 84 ? 9.098 -5.437 -5.167 1.00 60.16 84 ALA A O 1
ATOM 685 N N . ALA A 1 85 ? 10.939 -6.149 -4.090 1.00 57.72 85 ALA A N 1
ATOM 686 C CA . ALA A 1 85 ? 11.831 -5.090 -4.564 1.00 57.72 85 ALA A CA 1
ATOM 687 C C . ALA A 1 85 ? 12.426 -5.373 -5.962 1.00 57.72 85 ALA A C 1
ATOM 689 O O . ALA A 1 85 ? 12.905 -4.451 -6.621 1.00 57.72 85 ALA A O 1
ATOM 690 N N . ALA A 1 86 ? 12.382 -6.622 -6.444 1.00 58.66 86 ALA A N 1
ATOM 691 C CA . ALA A 1 86 ? 12.988 -7.028 -7.717 1.00 58.66 86 ALA A CA 1
ATOM 692 C C . ALA A 1 86 ? 12.245 -6.500 -8.960 1.00 58.66 86 ALA A C 1
ATOM 694 O O . ALA A 1 86 ? 12.816 -6.450 -10.048 1.00 58.66 86 ALA A O 1
ATOM 695 N N . ASN A 1 87 ? 10.991 -6.052 -8.824 1.00 57.56 87 ASN A N 1
ATOM 696 C CA . ASN A 1 87 ? 10.265 -5.449 -9.948 1.00 57.56 87 ASN A CA 1
ATOM 697 C C . ASN A 1 87 ? 10.896 -4.134 -10.435 1.00 57.56 87 ASN A C 1
ATOM 699 O O . ASN A 1 87 ? 10.779 -3.823 -11.618 1.00 57.56 87 ASN A O 1
ATOM 703 N N . ASP A 1 88 ? 11.610 -3.400 -9.575 1.00 55.12 88 ASP A N 1
ATOM 704 C CA . ASP A 1 88 ? 12.367 -2.221 -10.012 1.00 55.12 88 ASP A CA 1
ATOM 705 C C . ASP A 1 88 ? 13.647 -2.610 -10.784 1.00 55.12 88 ASP A C 1
ATOM 707 O O . ASP A 1 88 ? 14.063 -1.867 -11.674 1.00 55.12 88 ASP A O 1
ATOM 711 N N . SER A 1 89 ? 14.273 -3.766 -10.493 1.00 55.88 89 SER A N 1
ATOM 712 C CA . SER A 1 89 ? 15.517 -4.171 -11.177 1.00 55.88 89 SER A CA 1
ATOM 713 C C . SER A 1 89 ? 15.270 -4.659 -12.598 1.00 55.88 89 SER A C 1
ATOM 715 O O . SER A 1 89 ? 16.101 -4.407 -13.461 1.00 55.88 89 SER A O 1
ATOM 717 N N . LYS A 1 90 ? 14.106 -5.256 -12.891 1.00 57.09 90 LYS A N 1
ATOM 718 C CA . LYS A 1 90 ? 13.779 -5.733 -14.247 1.00 57.09 90 LYS A CA 1
ATOM 719 C C . LYS A 1 90 ? 13.803 -4.628 -15.304 1.00 57.09 90 LYS A C 1
ATOM 721 O O . LYS A 1 90 ? 14.233 -4.880 -16.422 1.00 57.09 90 LYS A O 1
ATOM 726 N N . ILE A 1 91 ? 13.383 -3.409 -14.953 1.00 57.00 91 ILE A N 1
ATOM 727 C CA . ILE A 1 91 ? 13.429 -2.256 -15.870 1.00 57.00 91 ILE A CA 1
ATOM 728 C C . ILE A 1 91 ? 14.879 -1.784 -16.072 1.00 57.00 91 ILE A C 1
ATOM 730 O O . ILE A 1 91 ? 15.267 -1.412 -17.176 1.00 57.00 91 ILE A O 1
ATOM 734 N N . ALA A 1 92 ? 15.695 -1.812 -15.015 1.00 58.41 92 ALA A N 1
ATOM 735 C CA . ALA A 1 92 ? 17.108 -1.444 -15.097 1.00 58.41 92 ALA A CA 1
ATOM 736 C C . ALA A 1 92 ? 17.961 -2.506 -15.819 1.00 58.41 92 ALA A C 1
ATOM 738 O O . ALA A 1 92 ? 18.958 -2.164 -16.445 1.00 58.41 92 ALA A O 1
ATOM 739 N N . GLU A 1 93 ? 17.574 -3.781 -15.753 1.00 61.09 93 GLU A N 1
ATOM 740 C CA . GLU A 1 93 ? 18.257 -4.897 -16.418 1.00 61.09 93 GLU A CA 1
ATOM 741 C C . GLU A 1 93 ? 17.928 -4.987 -17.916 1.00 61.09 93 GLU A C 1
ATOM 743 O O . GLU A 1 93 ? 18.789 -5.396 -18.701 1.00 61.09 93 GLU A O 1
ATOM 748 N N . SER A 1 94 ? 16.723 -4.574 -18.328 1.00 68.00 94 SER A N 1
ATOM 749 C CA . SER A 1 94 ? 16.309 -4.540 -19.736 1.00 68.00 94 SER A CA 1
ATOM 750 C C . SER A 1 94 ? 16.796 -3.301 -20.488 1.00 68.00 94 SER A C 1
ATOM 752 O O . SER A 1 94 ? 16.806 -3.304 -21.718 1.00 68.00 94 SER A O 1
ATOM 754 N N . PHE A 1 95 ? 17.227 -2.247 -19.790 1.00 79.88 95 PHE A N 1
ATOM 755 C CA . PHE A 1 95 ? 17.690 -1.007 -20.409 1.00 79.88 95 PHE A CA 1
ATOM 756 C C . PHE A 1 95 ? 19.215 -0.956 -20.567 1.00 79.88 95 PHE A C 1
ATOM 758 O O . PHE A 1 95 ? 19.965 -1.119 -19.605 1.00 79.88 95 PHE A O 1
ATOM 765 N N . ARG A 1 96 ? 19.695 -0.658 -21.779 1.00 81.19 96 ARG A N 1
ATOM 766 C CA . ARG A 1 96 ? 21.124 -0.468 -22.073 1.00 81.19 96 ARG A CA 1
ATOM 767 C C . ARG A 1 96 ? 21.364 0.800 -22.879 1.00 81.19 96 ARG A C 1
ATOM 769 O O . ARG A 1 96 ? 20.736 1.023 -23.909 1.00 81.19 96 ARG A O 1
ATOM 776 N N . GLN A 1 97 ? 22.330 1.605 -22.451 1.00 82.81 97 GLN A N 1
ATOM 777 C CA . GLN A 1 97 ? 22.829 2.718 -23.252 1.00 82.81 97 GLN A CA 1
ATOM 778 C C . GLN A 1 97 ? 23.984 2.235 -24.132 1.00 82.81 97 GLN A C 1
ATOM 780 O O . GLN A 1 97 ? 24.936 1.637 -23.635 1.00 82.81 97 GLN A O 1
ATOM 785 N N . ILE A 1 98 ? 23.898 2.500 -25.433 1.00 83.56 98 ILE A N 1
ATOM 786 C CA . ILE A 1 98 ? 24.982 2.278 -26.389 1.00 83.56 98 ILE A CA 1
ATOM 787 C C . ILE A 1 98 ? 25.568 3.640 -26.748 1.00 83.56 98 ILE A C 1
ATOM 789 O O . ILE A 1 98 ? 24.840 4.551 -27.134 1.00 83.56 98 ILE A O 1
ATOM 793 N N . GLU A 1 99 ? 26.886 3.776 -26.641 1.00 80.62 99 GLU A N 1
ATOM 794 C CA . GLU A 1 99 ? 27.614 4.992 -27.032 1.00 80.62 99 GLU A CA 1
ATOM 795 C C . GLU A 1 99 ? 28.260 4.851 -28.420 1.00 80.62 99 GLU A C 1
ATOM 797 O O . GLU A 1 99 ? 28.455 5.836 -29.134 1.00 80.62 99 GLU A O 1
ATOM 802 N N . ASP A 1 100 ? 28.553 3.619 -28.852 1.00 81.69 100 ASP A N 1
ATOM 803 C CA . ASP A 1 100 ? 29.187 3.359 -30.142 1.00 81.69 100 ASP A CA 1
ATOM 804 C C . ASP A 1 100 ? 28.160 3.248 -31.283 1.00 81.69 100 ASP A C 1
ATOM 806 O O . ASP A 1 100 ? 27.256 2.407 -31.306 1.00 81.69 100 ASP A O 1
ATOM 810 N N . LYS A 1 101 ? 28.345 4.084 -32.308 1.00 80.25 101 LYS A N 1
ATOM 811 C CA . LYS A 1 101 ? 27.477 4.119 -33.493 1.00 80.25 101 LYS A CA 1
ATOM 812 C C . LYS A 1 101 ? 27.442 2.789 -34.254 1.00 80.25 101 LYS A C 1
ATOM 814 O O . LYS A 1 10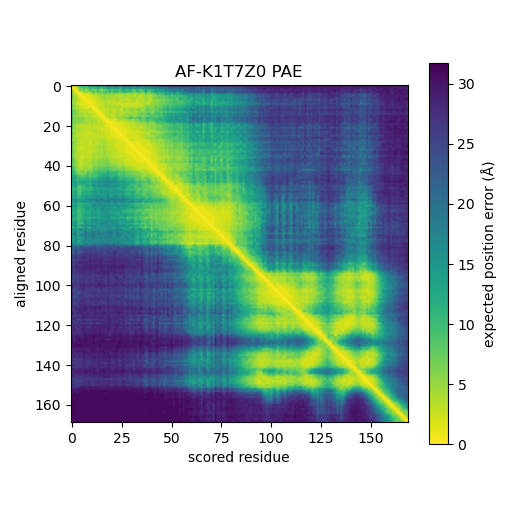1 ? 26.400 2.415 -34.797 1.00 80.25 101 LYS A O 1
ATOM 819 N N . LYS A 1 102 ? 28.572 2.087 -34.374 1.00 83.06 102 LYS A N 1
ATOM 820 C CA . LYS A 1 102 ? 28.651 0.808 -35.099 1.00 83.06 102 LYS A CA 1
ATOM 821 C C . LYS A 1 102 ? 27.900 -0.273 -34.337 1.00 83.06 102 LYS A C 1
ATOM 823 O O . LYS A 1 102 ? 27.215 -1.073 -34.974 1.00 83.06 102 LYS A O 1
ATOM 828 N N . GLU A 1 103 ? 28.007 -0.282 -33.015 1.00 82.19 103 GLU A N 1
ATOM 829 C CA . GLU A 1 103 ? 27.271 -1.201 -32.149 1.00 82.19 103 GLU A CA 1
ATOM 830 C C . GLU A 1 103 ? 25.756 -0.979 -32.262 1.00 82.19 103 GLU A C 1
ATOM 832 O O . GLU A 1 103 ? 25.011 -1.927 -32.525 1.00 82.19 103 GLU A O 1
ATOM 837 N N . PHE A 1 104 ? 25.303 0.278 -32.227 1.00 83.00 104 PHE A N 1
ATOM 838 C CA . PHE A 1 104 ? 23.891 0.621 -32.419 1.00 83.00 104 PHE A CA 1
ATOM 839 C C . PHE A 1 104 ? 23.353 0.181 -33.793 1.00 83.00 104 PHE A C 1
ATOM 841 O O . PHE A 1 104 ? 22.285 -0.426 -33.895 1.00 83.00 104 PHE A O 1
ATOM 848 N N . LEU A 1 105 ? 24.114 0.402 -34.871 1.00 82.44 105 LEU A N 1
ATOM 849 C CA . LEU A 1 105 ? 23.721 -0.047 -36.214 1.00 82.44 105 LEU A CA 1
ATOM 850 C C . LEU A 1 105 ? 23.669 -1.578 -36.339 1.00 82.44 105 LEU A C 1
ATOM 852 O O . LEU A 1 105 ? 22.853 -2.110 -37.097 1.00 82.44 105 LEU A O 1
ATOM 856 N N . GLN A 1 106 ? 24.527 -2.306 -35.622 1.00 83.25 106 GLN A N 1
ATOM 857 C CA . GLN A 1 106 ? 24.445 -3.766 -35.553 1.00 83.25 106 GLN A CA 1
ATOM 858 C C . GLN A 1 106 ? 23.199 -4.217 -34.790 1.00 83.25 106 GLN A C 1
ATOM 860 O O . GLN A 1 106 ? 22.546 -5.172 -35.220 1.00 83.25 106 GLN A O 1
ATOM 865 N N . TYR A 1 107 ? 22.847 -3.524 -33.707 1.00 82.56 107 TYR A N 1
ATOM 866 C CA . TYR A 1 107 ? 21.630 -3.789 -32.946 1.00 82.56 107 TYR A CA 1
ATOM 867 C C . TYR A 1 107 ? 20.374 -3.570 -33.799 1.00 82.56 107 TYR A C 1
ATOM 869 O O . TYR A 1 107 ? 19.546 -4.472 -33.912 1.00 82.56 107 TYR A O 1
ATOM 877 N N . LEU A 1 108 ? 20.298 -2.457 -34.534 1.00 81.44 108 LEU A N 1
ATOM 878 C CA . LEU A 1 108 ? 19.225 -2.176 -35.498 1.00 81.44 108 LEU A CA 1
ATOM 879 C C . LEU A 1 108 ? 19.042 -3.295 -36.538 1.00 81.44 108 LEU A C 1
ATOM 881 O O . LEU A 1 108 ? 17.920 -3.712 -36.822 1.00 81.44 108 LEU A O 1
ATOM 885 N N . LYS A 1 109 ? 20.142 -3.832 -37.083 1.00 83.12 109 LYS A N 1
ATOM 886 C CA . LYS A 1 109 ? 20.090 -4.957 -38.038 1.00 83.12 109 LYS A CA 1
ATOM 887 C C . LYS A 1 109 ? 19.571 -6.251 -37.412 1.00 83.12 109 LYS A C 1
ATOM 889 O O . LYS A 1 109 ? 18.961 -7.061 -38.109 1.00 83.12 109 LYS A O 1
ATOM 894 N N . LYS A 1 110 ? 19.842 -6.480 -36.124 1.00 80.94 110 LYS A N 1
ATOM 895 C CA . LYS A 1 110 ? 19.283 -7.618 -35.379 1.00 80.94 110 LYS A CA 1
ATOM 896 C C . LYS A 1 110 ? 17.791 -7.401 -35.114 1.00 80.94 110 LYS A C 1
ATOM 898 O O . LYS A 1 110 ? 17.010 -8.312 -35.373 1.00 80.94 110 LYS A O 1
ATOM 903 N N . ALA A 1 111 ? 17.407 -6.196 -34.694 1.00 80.44 111 ALA A N 1
ATOM 904 C CA . ALA A 1 111 ? 16.028 -5.806 -34.411 1.00 80.44 111 ALA A CA 1
ATOM 905 C C . ALA A 1 111 ? 15.112 -5.912 -35.643 1.00 80.44 111 ALA A C 1
ATOM 907 O O . ALA A 1 111 ? 13.980 -6.362 -35.525 1.00 80.44 111 ALA A O 1
ATOM 908 N N . GLN A 1 112 ? 15.614 -5.606 -36.845 1.00 77.06 112 GLN A N 1
ATOM 909 C CA . GLN A 1 112 ? 14.851 -5.725 -38.099 1.00 77.06 112 GLN A CA 1
ATOM 910 C C . GLN A 1 112 ? 14.332 -7.149 -38.383 1.00 77.06 112 GLN A C 1
ATOM 912 O O . GLN A 1 112 ? 13.384 -7.320 -39.145 1.00 77.06 112 GLN A O 1
ATOM 917 N N . LYS A 1 113 ? 14.949 -8.185 -37.801 1.00 78.31 113 LYS A N 1
ATOM 918 C CA . LYS A 1 113 ? 14.506 -9.580 -37.969 1.00 78.31 113 LYS A CA 1
ATOM 919 C C . LYS A 1 113 ? 13.290 -9.935 -37.110 1.00 78.31 113 LYS A C 1
ATOM 921 O O . LYS A 1 113 ? 12.764 -11.036 -37.251 1.00 78.31 113 LYS A O 1
ATOM 926 N N . GLN A 1 114 ? 12.889 -9.046 -36.207 1.00 78.19 114 GLN A N 1
ATOM 927 C CA . GLN A 1 114 ? 11.800 -9.264 -35.267 1.00 78.19 114 GLN A CA 1
ATOM 928 C C . GLN A 1 114 ? 10.471 -8.784 -35.843 1.00 78.19 114 GLN A C 1
ATOM 930 O O . GLN A 1 114 ? 10.425 -7.980 -36.772 1.00 78.19 114 GLN A O 1
ATOM 935 N N . LYS A 1 115 ? 9.376 -9.320 -35.301 1.00 77.50 115 LYS A N 1
ATOM 936 C CA . LYS A 1 115 ? 8.027 -9.083 -35.823 1.00 77.50 115 LYS A CA 1
ATOM 937 C C . LYS A 1 115 ? 7.528 -7.661 -35.541 1.00 77.50 115 LYS A C 1
ATOM 939 O O . LYS A 1 115 ? 6.838 -7.091 -36.379 1.00 77.50 115 LYS A O 1
ATOM 944 N N . GLU A 1 116 ? 7.884 -7.109 -34.383 1.00 80.69 116 GLU A N 1
ATOM 945 C CA . GLU A 1 116 ? 7.462 -5.790 -33.904 1.00 80.69 116 GLU A CA 1
ATOM 946 C C . GLU A 1 116 ? 8.630 -5.115 -33.174 1.00 80.69 116 GLU A C 1
ATOM 948 O O . GLU A 1 116 ? 9.403 -5.782 -32.483 1.00 80.69 116 GLU A O 1
ATOM 953 N N . ILE A 1 117 ? 8.769 -3.800 -33.354 1.00 84.12 117 ILE A N 1
ATOM 954 C CA . ILE A 1 117 ? 9.790 -2.977 -32.694 1.00 84.12 117 ILE A CA 1
ATOM 955 C C . ILE A 1 117 ? 9.152 -1.690 -32.170 1.00 84.12 117 ILE A C 1
ATOM 957 O O . ILE A 1 117 ? 8.323 -1.080 -32.849 1.00 84.12 117 ILE A O 1
ATOM 961 N N . GLY A 1 118 ? 9.554 -1.266 -30.975 1.00 83.00 118 GLY A N 1
ATOM 962 C CA . GLY A 1 118 ? 9.261 0.060 -30.442 1.00 83.00 118 GLY A CA 1
ATOM 963 C C . GLY A 1 118 ? 10.383 1.021 -30.818 1.00 83.00 118 GLY A C 1
ATOM 964 O O . GLY A 1 118 ? 11.554 0.703 -30.623 1.00 83.00 118 GLY A O 1
ATOM 965 N N . LEU A 1 119 ? 10.051 2.191 -31.362 1.00 85.31 119 LEU A N 1
ATOM 966 C CA . LEU A 1 119 ? 11.035 3.212 -31.714 1.00 85.31 119 LEU A CA 1
ATOM 967 C C . LEU A 1 119 ? 10.574 4.578 -31.217 1.00 85.31 119 LEU A C 1
ATOM 969 O O . LEU A 1 119 ? 9.454 5.004 -31.493 1.00 85.31 119 LEU A O 1
ATOM 973 N N . TRP A 1 120 ? 11.465 5.261 -30.509 1.00 86.19 120 TRP A N 1
ATOM 974 C CA . TRP A 1 120 ? 11.264 6.616 -30.025 1.00 86.19 120 TRP A CA 1
ATOM 975 C C . TRP A 1 120 ? 12.442 7.494 -30.441 1.00 86.19 120 TRP A C 1
ATOM 977 O O . TRP A 1 120 ? 13.602 7.164 -30.189 1.00 86.19 120 TRP A O 1
ATOM 987 N N . LEU A 1 121 ? 12.139 8.613 -31.096 1.00 83.94 121 LEU A N 1
ATOM 988 C CA . LEU A 1 121 ? 13.125 9.599 -31.526 1.00 83.94 121 LEU A CA 1
ATOM 989 C C . LEU A 1 121 ? 13.082 10.776 -30.560 1.00 83.94 121 LEU A C 1
ATOM 991 O O . LEU A 1 121 ? 12.018 11.334 -30.303 1.00 83.94 121 LEU A O 1
ATOM 995 N N . ILE A 1 122 ? 14.244 11.150 -30.040 1.00 84.25 122 ILE A N 1
ATOM 996 C CA . ILE A 1 122 ? 14.405 12.367 -29.256 1.00 84.25 122 ILE A CA 1
ATOM 997 C C . ILE A 1 122 ? 14.889 13.436 -30.224 1.00 84.25 122 ILE A C 1
ATOM 999 O O . ILE A 1 122 ? 16.040 13.393 -30.664 1.00 84.25 122 ILE A O 1
ATOM 1003 N N . THR A 1 123 ? 14.001 14.360 -30.580 1.00 82.44 123 THR A N 1
ATOM 1004 C CA . THR A 1 123 ? 14.317 15.495 -31.445 1.00 82.44 123 THR A CA 1
ATOM 1005 C C . THR A 1 123 ? 14.167 16.816 -30.700 1.00 82.44 123 THR A C 1
ATOM 1007 O O . THR A 1 123 ? 13.325 16.955 -29.812 1.00 82.44 123 THR A O 1
ATOM 1010 N N . GLU A 1 124 ? 15.001 17.788 -31.053 1.00 78.62 124 GLU A N 1
ATOM 1011 C CA . GLU A 1 124 ? 14.908 19.171 -30.585 1.00 78.62 124 GLU A CA 1
ATOM 1012 C C . GLU A 1 124 ? 14.826 20.103 -31.805 1.00 78.62 124 GLU A C 1
ATOM 1014 O O . GLU A 1 124 ? 15.536 19.886 -32.793 1.00 78.62 124 GLU A O 1
ATOM 1019 N N . PRO A 1 125 ? 13.935 21.111 -31.810 1.00 74.62 125 PRO A N 1
ATOM 1020 C CA . PRO A 1 125 ? 13.903 22.090 -32.888 1.00 74.62 125 PRO A CA 1
ATOM 1021 C C . PRO A 1 125 ? 15.194 22.914 -32.884 1.00 74.62 125 PRO A C 1
ATOM 1023 O O . PRO A 1 125 ? 15.563 23.496 -31.869 1.00 74.62 125 PRO A O 1
ATOM 1026 N N . VAL A 1 126 ? 15.844 23.009 -34.045 1.00 68.75 126 VAL A N 1
ATOM 1027 C CA . VAL A 1 126 ? 17.086 23.783 -34.217 1.00 68.75 126 VAL A CA 1
ATOM 1028 C C . VAL A 1 126 ? 16.832 25.285 -34.065 1.00 68.75 126 VAL A C 1
ATOM 1030 O O . VAL A 1 126 ? 17.713 26.027 -33.646 1.00 68.75 126 VAL A O 1
ATOM 1033 N N . ASP A 1 127 ? 15.630 25.747 -34.421 1.00 68.50 127 ASP A N 1
ATOM 1034 C CA . ASP A 1 127 ? 15.245 27.153 -34.337 1.00 68.50 127 ASP A CA 1
ATOM 1035 C C . ASP A 1 127 ? 13.715 27.284 -34.244 1.00 68.50 127 ASP A C 1
ATOM 1037 O O . ASP A 1 127 ? 12.986 26.524 -34.885 1.00 68.50 127 ASP A O 1
ATOM 1041 N N . ALA A 1 128 ? 13.203 28.278 -33.513 1.00 62.19 128 ALA A N 1
ATOM 1042 C CA . ALA A 1 128 ? 11.763 28.478 -33.281 1.00 62.19 128 ALA A CA 1
ATOM 1043 C C . ALA A 1 128 ? 10.965 28.777 -34.569 1.00 62.19 128 ALA A C 1
ATOM 1045 O O . ALA A 1 128 ? 9.734 28.703 -34.586 1.00 62.19 128 ALA A O 1
ATOM 1046 N N . THR A 1 129 ? 11.669 29.118 -35.651 1.00 59.53 129 THR A N 1
ATOM 1047 C CA . THR A 1 129 ? 11.086 29.597 -36.913 1.00 59.53 129 THR A CA 1
ATOM 1048 C C . THR A 1 129 ? 11.240 28.606 -38.068 1.00 59.53 129 THR A C 1
ATOM 1050 O O . THR A 1 129 ? 10.574 28.745 -39.097 1.00 59.53 129 THR A O 1
ATOM 1053 N N . THR A 1 130 ? 12.091 27.586 -37.929 1.00 60.72 130 THR A N 1
ATOM 1054 C CA . THR A 1 130 ? 12.284 26.562 -38.963 1.00 60.72 130 THR A CA 1
ATOM 1055 C C . THR A 1 130 ? 11.725 25.232 -38.478 1.00 60.72 130 THR A C 1
ATOM 1057 O O . THR A 1 130 ? 11.972 24.818 -37.356 1.00 60.72 130 THR A O 1
ATOM 1060 N N . LYS A 1 131 ? 10.991 24.504 -39.331 1.00 65.50 131 LYS A N 1
ATOM 1061 C CA . LYS A 1 131 ? 10.530 23.129 -39.031 1.00 65.50 131 LYS A CA 1
ATOM 1062 C C . LYS A 1 131 ? 11.681 22.105 -39.042 1.00 65.50 131 LYS A C 1
ATOM 1064 O O . LYS A 1 131 ? 11.481 20.954 -39.424 1.00 65.50 131 LYS A O 1
ATOM 1069 N N . LYS A 1 132 ? 12.909 22.541 -38.757 1.00 67.81 132 LYS A N 1
ATOM 1070 C CA . LYS A 1 132 ? 14.101 21.706 -38.800 1.00 67.81 132 LYS A CA 1
ATOM 1071 C C . LYS A 1 132 ? 14.305 21.126 -37.407 1.00 67.81 132 LYS A C 1
ATOM 1073 O O . LYS A 1 132 ? 14.630 21.847 -36.471 1.00 67.81 132 LYS A O 1
ATOM 1078 N N . GLU A 1 133 ? 14.075 19.830 -37.296 1.00 74.88 133 GLU A N 1
ATOM 1079 C CA . GLU A 1 133 ? 14.307 19.061 -36.080 1.00 74.88 133 GLU A CA 1
ATOM 1080 C C . GLU A 1 133 ? 15.692 18.414 -36.155 1.00 74.88 133 GLU A C 1
ATOM 1082 O O . GLU A 1 133 ? 16.050 17.803 -37.167 1.00 74.88 133 GLU A O 1
ATOM 1087 N N . GLU A 1 134 ? 16.486 18.578 -35.103 1.00 77.69 134 GLU A N 1
ATOM 1088 C CA . GLU A 1 134 ? 17.752 17.880 -34.916 1.00 77.69 134 GLU A CA 1
ATOM 1089 C C . GLU A 1 134 ? 17.529 16.652 -34.040 1.00 77.69 134 GLU A C 1
ATOM 1091 O O . GLU A 1 134 ? 16.787 16.684 -33.060 1.00 77.69 134 GLU A O 1
ATOM 1096 N N . LEU A 1 135 ? 18.142 15.538 -34.431 1.00 79.12 135 LEU A N 1
ATOM 1097 C CA . LEU A 1 135 ? 18.018 14.273 -33.724 1.00 79.12 135 LEU A CA 1
ATOM 1098 C C . LEU A 1 135 ? 19.071 14.204 -32.616 1.00 79.12 135 LEU A C 1
ATOM 1100 O O . LEU A 1 135 ? 20.254 14.040 -32.899 1.00 79.12 135 LEU A O 1
ATOM 1104 N N . LEU A 1 136 ? 18.627 14.262 -31.364 1.00 80.56 136 LEU A N 1
ATOM 1105 C CA . LEU A 1 136 ? 19.484 14.160 -30.181 1.00 80.56 136 LEU A CA 1
ATOM 1106 C C . LEU A 1 136 ? 19.729 12.708 -29.758 1.00 80.56 136 LEU A C 1
ATOM 1108 O O . LEU A 1 136 ? 20.745 12.388 -29.144 1.00 80.56 136 LEU A O 1
ATOM 1112 N N . GLY A 1 137 ? 18.806 11.802 -30.076 1.00 83.62 137 GLY A N 1
ATOM 1113 C CA . GLY A 1 137 ? 18.948 10.401 -29.704 1.00 83.62 137 GLY A CA 1
ATOM 1114 C C . GLY A 1 137 ? 17.825 9.515 -30.209 1.00 83.62 137 GLY A C 1
ATOM 1115 O O . GLY A 1 137 ? 16.774 9.980 -30.650 1.00 83.62 137 GLY A O 1
ATOM 1116 N N . VAL A 1 138 ? 18.057 8.210 -30.136 1.00 85.19 138 VAL A N 1
ATOM 1117 C CA . VAL A 1 138 ? 17.100 7.181 -30.538 1.00 85.19 138 VAL A CA 1
ATOM 1118 C C . VAL A 1 138 ? 17.019 6.133 -29.442 1.00 85.19 138 VAL A C 1
ATOM 1120 O O . VAL A 1 138 ? 18.035 5.555 -29.059 1.00 85.19 138 VAL A O 1
ATOM 1123 N N . ALA A 1 139 ? 15.809 5.862 -28.965 1.00 85.69 139 ALA A N 1
ATOM 1124 C CA . ALA A 1 139 ? 15.514 4.685 -28.163 1.00 85.69 139 ALA A CA 1
ATOM 1125 C C . ALA A 1 139 ? 14.823 3.636 -29.038 1.00 85.69 139 ALA A C 1
ATOM 1127 O O . ALA A 1 139 ? 13.917 3.947 -29.817 1.00 85.69 139 ALA A O 1
ATOM 1128 N N . LEU A 1 140 ? 15.261 2.390 -28.917 1.00 85.56 140 LEU A N 1
ATOM 1129 C CA . LEU A 1 140 ? 14.713 1.253 -29.634 1.00 85.56 140 LEU A CA 1
ATOM 1130 C C . LEU A 1 140 ? 14.462 0.111 -28.656 1.00 85.56 140 LEU A C 1
ATOM 1132 O O . LEU A 1 140 ? 15.365 -0.289 -27.930 1.00 85.56 140 LEU A O 1
ATOM 1136 N N . SER A 1 141 ? 13.249 -0.426 -28.665 1.00 83.50 141 SER A N 1
ATOM 1137 C CA . SER A 1 141 ? 12.839 -1.559 -27.840 1.00 83.50 141 SER A CA 1
ATOM 1138 C C . SER A 1 141 ? 12.487 -2.747 -28.726 1.00 83.50 141 SER A C 1
ATOM 1140 O O . SER A 1 141 ? 11.729 -2.627 -29.695 1.00 83.50 141 SER A O 1
ATOM 1142 N N . VAL A 1 142 ? 13.073 -3.894 -28.403 1.00 77.12 142 VAL A N 1
ATOM 1143 C CA . VAL A 1 142 ? 12.791 -5.176 -29.038 1.00 77.12 142 VAL A CA 1
ATOM 1144 C C . VAL A 1 142 ? 12.160 -6.060 -27.972 1.00 77.12 142 VAL A C 1
ATOM 1146 O O . VAL A 1 142 ? 12.873 -6.707 -27.211 1.00 77.12 142 VAL A O 1
ATOM 1149 N N . SER A 1 143 ? 10.824 -6.095 -27.934 1.00 69.69 143 SER A N 1
ATOM 1150 C CA . SER A 1 143 ? 10.010 -6.738 -26.883 1.00 69.69 143 SER A CA 1
ATOM 1151 C C . SER A 1 143 ? 10.175 -6.132 -25.477 1.00 69.69 143 SER A C 1
ATOM 1153 O O . SER A 1 143 ? 10.950 -5.199 -25.276 1.00 69.69 143 SER A O 1
ATOM 1155 N N . ASP A 1 144 ? 9.442 -6.677 -24.502 1.00 63.94 144 ASP A N 1
ATOM 1156 C CA . ASP A 1 144 ? 9.432 -6.214 -23.105 1.00 63.94 144 ASP A CA 1
ATOM 1157 C C . ASP A 1 144 ? 10.770 -6.447 -22.368 1.00 63.94 144 ASP A C 1
ATOM 1159 O O . ASP A 1 144 ? 10.953 -5.976 -21.245 1.00 63.94 144 ASP A O 1
ATOM 1163 N N . GLU A 1 145 ? 11.712 -7.169 -22.984 1.00 65.69 145 GLU A N 1
ATOM 1164 C CA . GLU A 1 145 ? 12.942 -7.631 -22.332 1.00 65.69 145 GLU A CA 1
ATOM 1165 C C . GLU A 1 145 ? 14.198 -6.816 -22.668 1.00 65.69 145 GLU A C 1
ATOM 1167 O O . GLU A 1 145 ? 15.150 -6.855 -21.891 1.00 65.69 145 GLU A O 1
ATOM 1172 N N . GLU A 1 146 ? 14.243 -6.070 -23.781 1.00 75.31 146 GLU A N 1
ATOM 1173 C CA . GLU A 1 146 ? 15.450 -5.319 -24.156 1.00 75.31 146 GLU A CA 1
ATOM 1174 C C . GLU A 1 146 ? 15.123 -3.966 -24.808 1.00 75.31 146 GLU A C 1
ATOM 1176 O O . GLU A 1 146 ? 14.488 -3.877 -25.862 1.00 75.31 146 GLU A O 1
ATOM 1181 N N . THR A 1 147 ? 15.588 -2.890 -24.176 1.00 81.19 147 THR A N 1
ATOM 1182 C CA . THR A 1 147 ? 15.507 -1.512 -24.661 1.00 81.19 147 THR A CA 1
ATOM 1183 C C . THR A 1 147 ? 16.900 -0.908 -24.729 1.00 81.19 147 THR A C 1
ATOM 1185 O O . THR A 1 147 ? 17.637 -0.871 -23.747 1.00 81.19 147 THR A O 1
ATOM 1188 N N . VAL A 1 148 ? 17.253 -0.393 -25.899 1.00 84.12 148 VAL A N 1
ATOM 1189 C CA . VAL A 1 148 ? 18.532 0.246 -26.176 1.00 84.12 148 VAL A CA 1
ATOM 1190 C C . VAL A 1 148 ? 18.332 1.733 -26.417 1.00 84.12 148 VAL A C 1
ATOM 1192 O O . VAL A 1 148 ? 17.472 2.128 -27.203 1.00 84.12 148 VAL A O 1
ATOM 1195 N N . PHE A 1 149 ? 19.168 2.562 -25.800 1.00 84.94 149 PHE A N 1
ATOM 1196 C CA . PHE A 1 149 ? 19.228 3.995 -26.063 1.00 84.94 149 PHE A CA 1
ATOM 1197 C C . PHE A 1 149 ? 20.575 4.390 -26.665 1.00 84.94 149 PHE A C 1
ATOM 1199 O O . PHE A 1 149 ? 21.624 4.056 -26.121 1.00 84.94 149 PHE A O 1
ATOM 1206 N N . TYR A 1 150 ? 20.538 5.123 -27.774 1.00 84.00 150 TYR A N 1
ATOM 1207 C CA . TYR A 1 150 ? 21.704 5.720 -28.413 1.00 84.00 150 TYR A CA 1
ATOM 1208 C C . TYR A 1 150 ? 21.554 7.241 -28.424 1.00 84.00 150 TYR A C 1
ATOM 1210 O O . TYR A 1 150 ? 20.694 7.783 -29.124 1.00 84.00 150 TYR A O 1
ATOM 1218 N N . ALA A 1 151 ? 22.393 7.926 -27.648 1.00 81.50 151 ALA A N 1
ATOM 1219 C CA . ALA A 1 151 ? 22.505 9.379 -27.689 1.00 81.50 151 ALA A CA 1
ATOM 1220 C C . ALA A 1 151 ? 23.437 9.782 -28.837 1.00 81.50 151 ALA A C 1
ATOM 1222 O O . ALA A 1 151 ? 24.570 9.303 -28.919 1.00 81.50 151 ALA A O 1
ATOM 1223 N N . LEU A 1 152 ? 22.980 10.675 -29.714 1.00 75.94 152 LEU A N 1
ATOM 1224 C CA . LEU A 1 152 ? 23.863 11.320 -30.674 1.00 75.94 152 LEU A CA 1
ATOM 1225 C C . LEU A 1 152 ? 24.613 12.422 -29.927 1.00 75.94 152 LEU A C 1
ATOM 1227 O O . LEU A 1 152 ? 24.094 13.516 -29.717 1.00 75.94 152 LEU A O 1
ATOM 1231 N N . THR A 1 153 ? 25.845 12.137 -29.513 1.00 62.16 153 THR A N 1
ATOM 1232 C CA . THR A 1 153 ? 26.768 13.171 -29.049 1.00 62.16 153 THR A CA 1
ATOM 1233 C C . THR A 1 153 ? 27.112 14.078 -30.222 1.00 62.16 153 THR A C 1
ATOM 1235 O O . THR A 1 153 ? 27.946 13.759 -31.067 1.00 62.16 153 THR A O 1
ATOM 1238 N N . HIS A 1 154 ? 26.447 15.226 -30.283 1.00 56.62 154 HIS A N 1
ATOM 1239 C CA . HIS A 1 154 ? 26.961 16.362 -31.024 1.00 56.62 154 HIS A CA 1
ATOM 1240 C C . HIS A 1 154 ? 28.068 17.001 -30.183 1.00 56.62 154 HIS A C 1
ATOM 1242 O O . HIS A 1 154 ? 27.822 17.446 -29.061 1.00 56.62 154 HIS A O 1
ATOM 1248 N N . GLU A 1 155 ? 29.285 17.073 -30.727 1.00 47.28 155 GLU A N 1
ATOM 1249 C CA . GLU A 1 155 ? 30.215 18.132 -30.339 1.00 47.28 155 GLU A CA 1
ATOM 1250 C C . GLU A 1 155 ? 29.536 19.452 -30.717 1.00 47.28 155 GLU A C 1
ATOM 1252 O O . GLU A 1 155 ? 29.642 19.925 -31.847 1.00 47.28 155 GLU A O 1
ATOM 1257 N N . LYS A 1 156 ? 28.759 20.028 -29.795 1.00 41.91 156 LYS A N 1
ATOM 1258 C CA . LYS A 1 156 ? 28.478 21.458 -29.867 1.00 41.91 156 LYS A CA 1
ATOM 1259 C C . LYS A 1 156 ? 29.845 22.134 -29.761 1.00 41.91 156 LYS A C 1
ATOM 1261 O O . LYS A 1 156 ? 30.530 21.964 -28.750 1.00 41.91 156 LYS A O 1
ATOM 1266 N N . GLU A 1 157 ? 30.255 22.868 -30.798 1.00 39.75 157 GLU A N 1
ATOM 1267 C CA . GLU A 1 157 ? 31.270 23.908 -30.617 1.00 39.75 157 GLU A CA 1
ATOM 1268 C C . GLU A 1 157 ? 30.851 24.741 -29.396 1.00 39.75 157 GLU A C 1
ATOM 1270 O O . GLU A 1 157 ? 29.649 24.960 -29.202 1.00 39.75 157 GLU A O 1
ATOM 1275 N N . PRO A 1 158 ? 31.788 25.149 -28.525 1.00 37.38 158 PRO A N 1
ATOM 1276 C CA . PRO A 1 158 ? 31.444 25.848 -27.301 1.00 37.38 158 PRO A CA 1
ATOM 1277 C C . PRO A 1 158 ? 30.878 27.225 -27.657 1.00 37.38 158 PRO A C 1
ATOM 1279 O O . PRO A 1 158 ? 31.607 28.212 -27.731 1.00 37.38 158 PRO A O 1
ATOM 1282 N N . GLU A 1 159 ? 29.566 27.313 -27.865 1.00 41.81 159 GLU A N 1
ATOM 1283 C CA . GLU A 1 159 ? 28.855 28.579 -27.834 1.00 41.81 159 GLU A CA 1
ATOM 1284 C C . GLU A 1 159 ? 28.895 29.085 -26.393 1.00 41.81 159 GLU A C 1
ATOM 1286 O O . GLU A 1 159 ? 28.102 28.703 -25.537 1.00 41.81 159 GLU A O 1
ATOM 1291 N N . GLY A 1 160 ? 29.929 29.890 -26.139 1.00 44.03 160 GLY A N 1
ATOM 1292 C CA . GLY A 1 160 ? 30.028 30.891 -25.089 1.00 44.03 160 GLY A CA 1
ATOM 1293 C C . GLY A 1 160 ? 29.352 30.528 -23.774 1.00 44.03 160 GLY A C 1
ATOM 1294 O O . GLY A 1 160 ? 28.242 30.977 -23.497 1.00 44.03 160 GLY A O 1
ATOM 1295 N N . GLN A 1 161 ? 30.081 29.832 -22.900 1.00 36.78 161 GLN A N 1
ATOM 1296 C CA . GLN A 1 161 ? 29.830 29.930 -21.466 1.00 36.78 161 GLN A CA 1
ATOM 1297 C C . GLN A 1 161 ? 29.939 31.414 -21.069 1.00 36.78 161 GLN A C 1
ATOM 1299 O O . GLN A 1 161 ? 31.030 31.948 -20.867 1.00 36.78 161 GLN A O 1
ATOM 1304 N N . LEU A 1 162 ? 28.801 32.101 -20.955 1.00 39.69 162 LEU A N 1
ATOM 1305 C CA . LEU A 1 162 ? 28.693 33.288 -20.118 1.00 39.69 162 LEU A CA 1
ATOM 1306 C C . LEU A 1 162 ? 28.886 32.804 -18.680 1.00 39.69 162 LEU A C 1
ATOM 1308 O O . LEU A 1 162 ? 27.955 32.329 -18.032 1.00 39.69 162 LEU A O 1
ATOM 1312 N N . SER A 1 163 ? 30.141 32.851 -18.232 1.00 38.47 163 SER A N 1
ATOM 1313 C CA . SER A 1 163 ? 30.538 32.575 -16.857 1.00 38.47 163 SER A CA 1
ATOM 1314 C C . SER A 1 163 ? 29.736 33.473 -15.915 1.00 38.47 163 SER A C 1
ATOM 1316 O O . SER A 1 163 ? 29.964 34.678 -15.828 1.00 38.47 163 SER A O 1
ATOM 1318 N N . LEU A 1 164 ? 28.767 32.873 -15.225 1.00 41.41 164 LEU A N 1
ATOM 1319 C CA . LEU A 1 164 ? 27.957 33.501 -14.179 1.00 41.41 164 LEU A CA 1
ATOM 1320 C C . LEU A 1 164 ? 28.596 33.356 -12.789 1.00 41.41 164 LEU A C 1
ATOM 1322 O O . LEU A 1 164 ? 27.948 33.611 -11.778 1.00 41.41 164 LEU A O 1
ATOM 1326 N N . PHE A 1 165 ? 29.879 32.993 -12.738 1.00 42.81 165 PHE A N 1
ATOM 1327 C CA . PHE A 1 165 ? 30.667 32.942 -11.514 1.00 42.81 165 PHE A CA 1
ATOM 1328 C C . PHE A 1 165 ? 31.997 33.662 -11.741 1.00 42.81 165 PHE A C 1
ATOM 1330 O O . PHE A 1 165 ? 33.013 33.064 -12.083 1.00 42.81 165 PHE A O 1
ATOM 1337 N N . ALA A 1 166 ? 31.982 34.982 -11.551 1.00 35.28 166 ALA A N 1
ATOM 1338 C CA . ALA A 1 166 ? 33.182 35.677 -11.116 1.00 35.28 166 ALA A CA 1
ATOM 1339 C C . ALA A 1 166 ? 33.377 35.329 -9.634 1.00 35.28 166 ALA A C 1
ATOM 1341 O O . ALA A 1 166 ? 32.671 35.855 -8.772 1.00 35.28 166 ALA A O 1
ATOM 1342 N N . GLU A 1 167 ? 34.288 34.403 -9.339 1.00 34.03 167 GLU A N 1
ATOM 1343 C CA . GLU A 1 167 ? 34.792 34.239 -7.979 1.00 34.03 167 GLU A CA 1
ATOM 1344 C C . GLU A 1 167 ? 35.623 35.473 -7.626 1.00 34.03 167 GLU A C 1
ATOM 1346 O O . GLU A 1 167 ? 36.663 35.751 -8.222 1.00 34.03 167 GLU A O 1
ATOM 1351 N N . ALA A 1 168 ? 35.117 36.241 -6.667 1.00 36.41 168 ALA A N 1
ATOM 1352 C CA . ALA A 1 168 ? 35.891 37.220 -5.936 1.00 36.41 168 ALA A CA 1
ATOM 1353 C C . ALA A 1 168 ? 36.653 36.497 -4.823 1.00 36.41 168 ALA A C 1
ATOM 1355 O O . ALA A 1 168 ? 36.008 36.050 -3.876 1.00 36.41 168 ALA A O 1
ATOM 1356 N N . VAL A 1 169 ? 37.985 36.439 -4.927 1.00 37.94 169 VAL A N 1
ATOM 1357 C CA . VAL A 1 169 ? 38.940 36.639 -3.818 1.00 37.94 169 VAL A CA 1
ATOM 1358 C C . VAL A 1 169 ? 40.212 37.258 -4.385 1.00 37.94 169 VAL A C 1
ATOM 1360 O O . VAL A 1 169 ? 40.769 36.679 -5.343 1.00 37.94 169 VAL A O 1
#

Secondary structure (DSSP, 8-state):
--S-SHHHHHHTGGG-S-HHHHHHHHHTHHHHHHHHHHHS----------TTTT----TT-HHHHHHHHHTT-HHHHTTS-HHHHHHHHHHHHHEEEE--HHHHHHHHHHHTTSS--EEEEEEEES-TTS--EEEEEEEEEETTTEEEEEE------------------